Protein AF-D0EZ71-F1 (afdb_monomer)

Solvent-accessible surface area (backbone atoms only — not comparable to full-atom values): 5508 Å² total; per-residue (Å²): 88,94,97,47,97,57,85,81,79,60,69,79,59,44,58,63,50,51,51,50,46,33,54,48,40,14,50,52,31,42,66,48,52,81,44,64,34,44,39,44,50,53,47,39,56,53,36,50,53,51,24,55,53,20,59,76,69,70,35,61,69,58,24,52,53,29,50,52,52,36,52,53,33,52,62,47,30,72,42,14,33,77,82,55,78,54,80,66,58,67,72,47,25,34,49,53,14,40,65,73,53,110

Foldseek 3Di:
DVVDPDDDDCPPVVVVVLVCLLVVLLVVLQVQLPAQLRSLVVLLVLLVVQLVVCVVVVVVVSNVVSVVSNVVSVVLSVQRHPVHPDGCHSVNSSVSSNNSSD

Structure (mmCIF, N/CA/C/O backbone):
data_AF-D0EZ71-F1
#
_entry.id   AF-D0EZ71-F1
#
loop_
_atom_site.group_PDB
_atom_site.id
_atom_site.type_symbol
_atom_site.label_atom_id
_atom_site.label_alt_id
_atom_site.label_comp_id
_atom_site.label_asym_id
_atom_site.label_entity_id
_atom_site.label_seq_id
_atom_site.pdbx_PDB_ins_code
_atom_site.Cartn_x
_atom_site.Cartn_y
_atom_site.Cartn_z
_atom_site.occupancy
_atom_site.B_iso_or_equiv
_atom_site.auth_seq_id
_atom_site.auth_comp_id
_atom_site.auth_asym_id
_atom_site.auth_atom_id
_atom_site.pdbx_PDB_model_num
ATOM 1 N N . VAL A 1 1 ? 20.363 -5.319 -12.674 1.00 53.00 1 VAL A N 1
ATOM 2 C CA . VAL A 1 1 ? 20.644 -5.558 -11.237 1.00 53.00 1 VAL A CA 1
ATOM 3 C C . VAL A 1 1 ? 21.880 -4.738 -10.921 1.00 53.00 1 VAL A C 1
ATOM 5 O O . VAL A 1 1 ? 22.793 -4.805 -11.742 1.00 53.00 1 VAL A O 1
ATOM 8 N N . PRO A 1 2 ? 21.933 -3.918 -9.854 1.00 53.75 2 PRO A N 1
ATOM 9 C CA . PRO A 1 2 ? 23.216 -3.322 -9.485 1.00 53.75 2 PRO A CA 1
ATOM 10 C C . PRO A 1 2 ? 24.194 -4.496 -9.319 1.00 53.75 2 PRO A C 1
ATOM 12 O O . PRO A 1 2 ? 23.763 -5.557 -8.883 1.00 53.75 2 PRO A O 1
ATOM 15 N N . PHE A 1 3 ? 25.440 -4.367 -9.772 1.00 75.56 3 PHE A N 1
ATOM 16 C CA . PHE A 1 3 ? 26.466 -5.434 -9.832 1.00 75.56 3 PHE A CA 1
ATOM 17 C C . PHE A 1 3 ? 26.463 -6.375 -11.057 1.00 75.56 3 PHE A C 1
ATOM 19 O O . PHE A 1 3 ? 27.434 -7.108 -11.221 1.00 75.56 3 PHE A O 1
ATOM 26 N N . LEU A 1 4 ? 25.468 -6.334 -11.952 1.00 78.50 4 LEU A N 1
ATOM 27 C CA . LEU A 1 4 ? 25.514 -7.047 -13.242 1.00 78.50 4 LEU A CA 1
ATOM 28 C C . LEU A 1 4 ? 25.534 -6.045 -14.402 1.00 78.50 4 LEU A C 1
ATOM 30 O O . LEU A 1 4 ? 24.651 -5.192 -14.499 1.00 78.50 4 LEU A O 1
ATOM 34 N N . THR A 1 5 ? 26.537 -6.157 -15.278 1.00 76.31 5 THR A N 1
ATOM 35 C CA . THR A 1 5 ? 26.683 -5.320 -16.486 1.00 76.31 5 THR A CA 1
ATOM 36 C C . THR A 1 5 ? 25.558 -5.575 -17.493 1.00 76.31 5 THR A C 1
ATOM 38 O O . THR A 1 5 ? 25.189 -4.681 -18.251 1.00 76.31 5 THR A O 1
ATOM 41 N N . GLU A 1 6 ? 24.970 -6.774 -17.466 1.00 81.75 6 GLU A N 1
ATOM 42 C CA . GLU A 1 6 ? 23.876 -7.173 -18.349 1.00 81.75 6 GLU A CA 1
ATOM 43 C C . GLU A 1 6 ? 22.503 -7.124 -17.661 1.00 81.75 6 GLU A C 1
ATOM 45 O O . GLU A 1 6 ? 22.362 -7.262 -16.438 1.00 81.75 6 GLU A O 1
ATOM 50 N N . ARG A 1 7 ? 21.454 -6.912 -18.467 1.00 79.38 7 ARG A N 1
ATOM 51 C CA . ARG A 1 7 ? 20.064 -6.956 -18.002 1.00 79.38 7 ARG A CA 1
ATOM 52 C C . ARG A 1 7 ? 19.670 -8.411 -17.755 1.00 79.38 7 ARG A C 1
ATOM 54 O O . ARG A 1 7 ? 19.656 -9.214 -18.675 1.00 79.38 7 ARG A O 1
ATOM 61 N N . LEU A 1 8 ? 19.322 -8.726 -16.509 1.00 84.62 8 LEU A N 1
ATOM 62 C CA . LEU A 1 8 ? 18.755 -10.024 -16.156 1.00 84.62 8 LEU A CA 1
ATOM 63 C C . LEU A 1 8 ? 17.288 -10.068 -16.600 1.00 84.62 8 LEU A C 1
ATOM 65 O O . LEU A 1 8 ? 16.445 -9.400 -16.000 1.00 84.62 8 LEU A O 1
ATOM 69 N N . GLU A 1 9 ? 16.985 -10.853 -17.629 1.00 87.25 9 GLU A N 1
ATOM 70 C CA . GLU A 1 9 ? 15.608 -11.135 -18.032 1.00 87.25 9 GLU A CA 1
ATOM 71 C C . GLU A 1 9 ? 15.111 -12.410 -17.349 1.00 87.25 9 GLU A C 1
ATOM 73 O O . GLU A 1 9 ? 15.642 -13.497 -17.554 1.00 87.25 9 GLU A O 1
ATOM 78 N N . LEU A 1 10 ? 14.082 -12.273 -16.511 1.00 88.88 10 LEU A N 1
ATOM 79 C CA . LEU A 1 10 ? 13.535 -13.387 -15.727 1.00 88.88 10 LEU A CA 1
ATOM 80 C C . LEU A 1 10 ? 12.659 -14.340 -16.560 1.00 88.88 10 LEU A C 1
ATOM 82 O O . LEU A 1 10 ? 12.374 -15.454 -16.119 1.00 88.88 10 LEU A O 1
ATOM 86 N N . GLY A 1 11 ? 12.214 -13.917 -17.749 1.00 92.75 11 GLY A N 1
ATOM 87 C CA . GLY A 1 11 ? 11.353 -14.709 -18.626 1.00 92.75 11 GLY A CA 1
ATOM 88 C C . GLY A 1 11 ? 10.147 -15.295 -17.885 1.00 92.75 11 GLY A C 1
ATOM 89 O O . GLY A 1 11 ? 9.446 -14.601 -17.152 1.00 92.75 11 GLY A O 1
ATOM 90 N N . TRP A 1 12 ? 9.935 -16.603 -18.028 1.00 94.44 12 TRP A N 1
ATOM 91 C CA . TRP A 1 12 ? 8.804 -17.317 -17.425 1.00 94.44 12 TRP A CA 1
ATOM 92 C C . TRP A 1 12 ? 8.836 -17.362 -15.891 1.00 94.44 12 TRP A C 1
ATOM 94 O O . TRP A 1 12 ? 7.789 -17.518 -15.269 1.00 94.44 12 TRP A O 1
ATOM 104 N N . VAL A 1 13 ? 10.005 -17.185 -15.266 1.00 95.81 13 VAL A N 1
ATOM 105 C CA . VAL A 1 13 ? 10.152 -17.160 -13.799 1.00 95.81 13 VAL A CA 1
ATOM 106 C C . VAL A 1 13 ? 9.561 -15.879 -13.199 1.00 95.81 13 VAL A C 1
ATOM 108 O O . VAL A 1 13 ? 9.200 -15.862 -12.023 1.00 95.81 13 VAL A O 1
ATOM 111 N N . ALA A 1 14 ? 9.386 -14.821 -13.999 1.00 94.88 14 ALA A N 1
ATOM 112 C CA . ALA A 1 14 ? 8.769 -13.580 -13.543 1.00 94.88 14 ALA A CA 1
ATOM 113 C C . ALA A 1 14 ? 7.339 -13.801 -13.022 1.00 94.88 14 ALA A C 1
ATOM 115 O O . ALA A 1 14 ? 6.990 -13.266 -11.977 1.00 94.88 14 ALA A O 1
ATOM 116 N N . TYR A 1 15 ? 6.535 -14.635 -13.691 1.00 95.44 15 TYR A N 1
ATOM 117 C CA . TYR A 1 15 ? 5.136 -14.872 -13.314 1.00 95.44 15 TYR A CA 1
ATOM 118 C C . TYR A 1 15 ? 4.961 -15.466 -11.905 1.00 95.44 15 TYR A C 1
ATOM 120 O O . TYR A 1 15 ? 4.278 -14.841 -11.090 1.00 95.44 15 TYR A O 1
ATOM 128 N N . PRO A 1 16 ? 5.561 -16.626 -11.557 1.00 96.75 16 PRO A N 1
ATOM 129 C CA . PRO A 1 16 ? 5.433 -17.175 -10.210 1.00 96.75 16 PRO A CA 1
ATOM 130 C C . PRO A 1 16 ? 6.079 -16.270 -9.157 1.00 96.75 16 PRO A C 1
ATOM 132 O O . PRO A 1 16 ? 5.581 -16.203 -8.036 1.00 96.75 16 PRO A O 1
ATOM 135 N N . LEU A 1 17 ? 7.139 -15.534 -9.510 1.00 96.88 17 LEU A N 1
ATOM 136 C CA . LEU A 1 17 ? 7.760 -14.575 -8.601 1.00 96.88 17 LEU A CA 1
ATOM 137 C C . LEU A 1 17 ? 6.820 -13.403 -8.284 1.00 96.88 17 LEU A C 1
ATOM 139 O O . LEU A 1 17 ? 6.694 -13.030 -7.122 1.00 96.88 17 LEU A O 1
ATOM 143 N N . THR A 1 18 ? 6.116 -12.862 -9.283 1.00 96.31 18 THR A N 1
ATOM 144 C CA . THR A 1 18 ? 5.095 -11.825 -9.082 1.00 96.31 18 THR A CA 1
ATOM 145 C C . THR A 1 18 ? 3.939 -12.340 -8.228 1.00 96.31 18 THR A C 1
ATOM 147 O O . THR A 1 18 ? 3.500 -11.638 -7.322 1.00 96.31 18 THR A O 1
ATOM 150 N N . VAL A 1 19 ? 3.476 -13.575 -8.451 1.00 97.69 19 VAL A N 1
ATOM 151 C CA . VAL A 1 19 ? 2.436 -14.182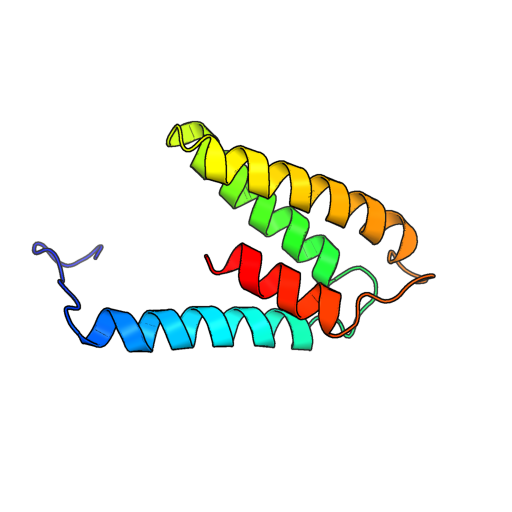 -7.601 1.00 97.69 19 VAL A CA 1
ATOM 152 C C . VAL A 1 19 ? 2.919 -14.301 -6.157 1.00 97.69 19 VAL A C 1
ATOM 154 O O . VAL A 1 19 ? 2.209 -13.889 -5.243 1.00 97.69 19 VAL A O 1
ATOM 157 N N . LEU A 1 20 ? 4.134 -14.811 -5.941 1.00 98.19 20 LEU A N 1
ATOM 158 C CA . LEU A 1 20 ? 4.713 -14.943 -4.605 1.00 98.19 20 LEU A CA 1
ATOM 159 C C . LEU A 1 20 ? 4.886 -13.582 -3.925 1.00 98.19 20 LEU A C 1
ATOM 161 O O . LEU A 1 20 ? 4.629 -13.471 -2.731 1.00 98.19 20 LEU A O 1
ATOM 165 N N . TRP A 1 21 ? 5.271 -12.549 -4.676 1.00 98.00 21 TRP A N 1
ATOM 166 C CA . TRP A 1 21 ? 5.371 -11.180 -4.176 1.00 98.00 21 TRP A CA 1
ATOM 167 C C . TRP A 1 21 ? 4.018 -10.649 -3.697 1.00 98.00 21 TRP A C 1
ATOM 169 O O . TRP A 1 21 ? 3.895 -10.233 -2.546 1.00 98.00 21 TRP A O 1
ATOM 179 N N . ILE A 1 22 ? 2.990 -10.726 -4.545 1.00 98.06 22 ILE A N 1
ATOM 180 C CA . ILE A 1 22 ? 1.645 -10.237 -4.220 1.00 98.06 22 ILE A CA 1
ATOM 181 C C . ILE A 1 22 ? 1.087 -10.993 -3.016 1.00 98.06 22 ILE A C 1
ATOM 183 O O . ILE A 1 22 ? 0.678 -10.378 -2.031 1.00 98.06 22 ILE A O 1
ATOM 187 N N . VAL A 1 23 ? 1.122 -12.327 -3.048 1.00 98.06 23 VAL A N 1
ATOM 188 C CA . VAL A 1 23 ? 0.631 -13.170 -1.949 1.00 98.06 23 VAL A CA 1
ATOM 189 C C . VAL A 1 23 ? 1.429 -12.907 -0.672 1.00 98.06 23 VAL A C 1
ATOM 191 O O . VAL A 1 23 ? 0.838 -12.780 0.399 1.00 98.06 23 VAL A O 1
ATOM 194 N N . GLY A 1 24 ? 2.751 -12.779 -0.776 1.00 98.12 24 GLY A N 1
ATOM 195 C CA . GLY A 1 24 ? 3.644 -12.532 0.351 1.00 98.12 24 GLY A CA 1
ATOM 196 C C . GLY A 1 24 ? 3.345 -11.213 1.057 1.00 98.12 24 GLY A C 1
ATOM 197 O O . GLY A 1 24 ? 3.122 -11.214 2.265 1.00 98.12 24 GLY A O 1
ATOM 198 N N . ILE A 1 25 ? 3.273 -10.102 0.317 1.00 98.00 25 ILE A N 1
ATOM 199 C CA . ILE A 1 25 ? 2.967 -8.7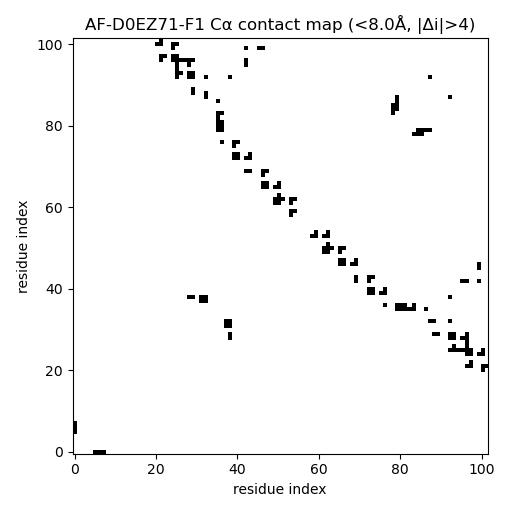82 0.889 1.00 98.00 25 ILE A CA 1
ATOM 200 C C . ILE A 1 25 ? 1.541 -8.738 1.445 1.00 98.00 25 ILE A C 1
ATOM 202 O O . ILE A 1 25 ? 1.330 -8.239 2.548 1.00 98.00 25 ILE A O 1
ATOM 206 N N . THR A 1 26 ? 0.574 -9.319 0.733 1.00 97.75 26 THR A N 1
ATOM 207 C CA . THR A 1 26 ? -0.829 -9.371 1.174 1.00 97.75 26 THR A CA 1
ATOM 208 C C . THR A 1 26 ? -0.966 -10.087 2.522 1.00 97.75 26 THR A C 1
ATOM 210 O O . THR A 1 26 ? -1.576 -9.556 3.449 1.00 97.75 26 THR A O 1
ATOM 213 N N . ASN A 1 27 ? -0.335 -11.254 2.678 1.00 97.06 27 ASN A N 1
ATOM 214 C CA . ASN A 1 27 ? -0.374 -11.997 3.940 1.00 97.06 27 ASN A CA 1
ATOM 215 C C . ASN A 1 27 ? 0.473 -11.336 5.034 1.00 97.06 27 ASN A C 1
ATOM 217 O O . ASN A 1 27 ? 0.074 -11.343 6.194 1.00 97.06 27 ASN A O 1
ATOM 221 N N . ALA A 1 28 ? 1.612 -10.729 4.691 1.00 96.88 28 ALA A N 1
ATOM 222 C CA . ALA A 1 28 ? 2.418 -9.988 5.657 1.00 96.88 28 ALA A CA 1
ATOM 223 C C . ALA A 1 28 ? 1.628 -8.823 6.272 1.00 96.88 28 ALA A C 1
ATOM 225 O O . ALA A 1 28 ? 1.678 -8.630 7.484 1.00 96.88 28 ALA A O 1
ATOM 226 N N . MET A 1 29 ? 0.852 -8.095 5.463 1.00 97.19 29 MET A N 1
ATOM 227 C CA . MET A 1 29 ? -0.022 -7.022 5.947 1.00 97.19 29 MET A CA 1
ATOM 228 C C . MET A 1 29 ? -1.148 -7.540 6.848 1.00 97.19 29 MET A C 1
ATOM 230 O O . MET A 1 29 ? -1.449 -6.915 7.860 1.00 97.19 29 MET A O 1
ATOM 234 N N . ASN A 1 30 ? -1.733 -8.694 6.524 1.00 96.25 30 ASN A N 1
ATOM 235 C CA . ASN A 1 30 ? -2.731 -9.341 7.379 1.00 96.25 30 ASN A CA 1
ATOM 236 C C . ASN A 1 30 ? -2.149 -9.786 8.731 1.00 96.25 30 ASN A C 1
ATOM 238 O O . ASN A 1 30 ? -2.772 -9.573 9.766 1.00 96.25 30 ASN A O 1
ATOM 242 N N . LEU A 1 31 ? -0.919 -10.307 8.754 1.00 95.25 31 LEU A N 1
ATOM 243 C CA . LEU A 1 31 ? -0.257 -10.736 9.991 1.00 95.25 31 LEU A CA 1
ATOM 244 C C . LEU A 1 31 ? 0.062 -9.578 10.949 1.00 95.25 31 LE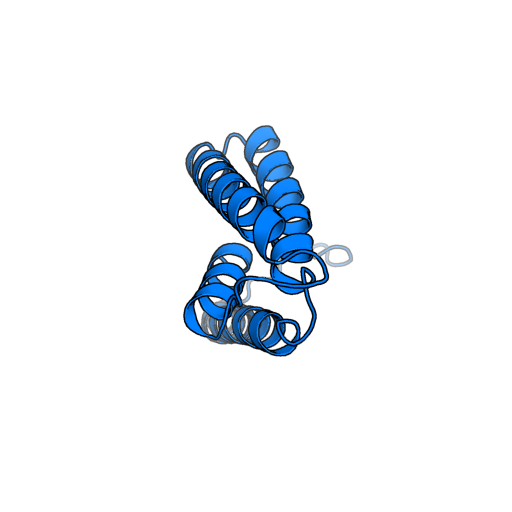U A C 1
ATOM 246 O O . LEU A 1 31 ? 0.036 -9.768 12.164 1.00 95.25 31 LEU A O 1
ATOM 250 N N . ILE A 1 32 ? 0.377 -8.390 10.428 1.00 94.25 32 ILE A N 1
ATOM 251 C CA . ILE A 1 32 ? 0.716 -7.219 11.256 1.00 94.25 32 ILE A CA 1
ATOM 252 C C . ILE A 1 32 ? -0.509 -6.397 11.688 1.00 94.25 32 ILE A C 1
ATOM 254 O O . ILE A 1 32 ? -0.361 -5.479 12.491 1.00 94.25 32 ILE A O 1
ATOM 258 N N . ASP A 1 33 ? -1.715 -6.731 11.216 1.00 92.75 33 ASP A N 1
ATOM 259 C CA . ASP A 1 33 ? -2.980 -6.091 11.622 1.00 92.75 33 ASP A CA 1
ATOM 260 C C . ASP A 1 33 ? -3.461 -6.510 13.032 1.00 92.75 33 ASP A C 1
ATOM 262 O O . ASP A 1 33 ? -4.575 -6.214 13.452 1.00 92.75 33 ASP A O 1
ATOM 266 N N . GLY A 1 34 ? -2.613 -7.190 13.809 1.00 88.38 34 GLY A N 1
ATOM 267 C CA . GLY A 1 34 ? -2.903 -7.576 15.195 1.00 88.38 34 GLY A CA 1
ATOM 268 C C . GLY A 1 34 ? -2.719 -6.461 16.235 1.00 88.38 34 GLY A C 1
ATOM 269 O O . GLY A 1 34 ? -2.967 -6.699 17.416 1.00 88.38 34 GLY A O 1
ATOM 270 N N . LEU A 1 35 ? -2.251 -5.272 15.833 1.00 90.56 35 LEU A N 1
ATOM 271 C CA . LEU A 1 35 ? -1.968 -4.138 16.721 1.00 90.56 35 LEU A CA 1
ATOM 272 C C . LEU A 1 35 ? -2.667 -2.857 16.244 1.00 90.56 35 LEU A C 1
ATOM 274 O O . LEU A 1 35 ? -2.641 -2.532 15.056 1.00 90.56 35 LEU A O 1
ATOM 278 N N . ASP A 1 36 ? -3.218 -2.096 17.195 1.00 93.38 36 ASP A N 1
ATOM 279 C CA . ASP A 1 36 ? -3.913 -0.827 16.951 1.00 93.38 36 ASP A CA 1
ATOM 280 C C . ASP A 1 36 ? -3.058 0.148 16.125 1.00 93.38 36 ASP A C 1
ATOM 282 O O . ASP A 1 36 ? -1.958 0.544 16.522 1.00 93.38 36 ASP A O 1
ATOM 286 N 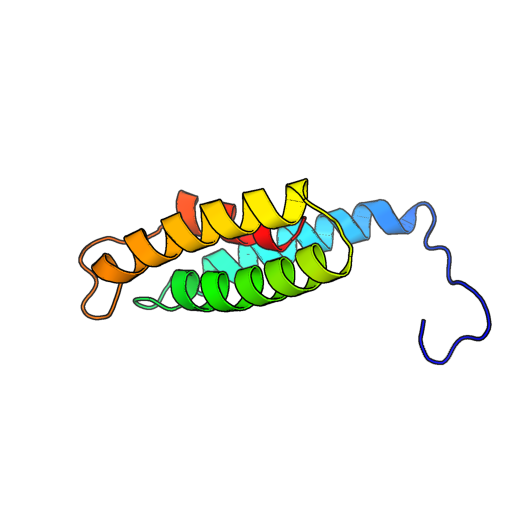N . GLY A 1 37 ? -3.573 0.564 14.970 1.00 92.19 37 GLY A N 1
ATOM 287 C CA . GLY A 1 37 ? -2.962 1.565 14.100 1.00 92.19 37 GLY A CA 1
ATOM 288 C C . GLY A 1 37 ? -1.742 1.099 13.302 1.00 92.19 37 GLY A C 1
ATOM 289 O O . GLY A 1 37 ? -1.266 1.862 12.459 1.00 92.19 37 GLY A O 1
ATOM 290 N N . LEU A 1 38 ? -1.237 -0.125 13.505 1.00 94.81 38 LEU A N 1
ATOM 291 C CA . LEU A 1 38 ? 0.014 -0.571 12.883 1.00 94.81 38 LEU A CA 1
ATOM 292 C C . LEU A 1 38 ? -0.129 -0.779 11.370 1.00 94.81 38 LEU A C 1
ATOM 294 O O . LEU A 1 38 ? 0.603 -0.160 10.595 1.00 94.81 38 LEU A O 1
ATOM 298 N N . ALA A 1 39 ? -1.082 -1.608 10.935 1.00 95.81 39 ALA A N 1
ATOM 299 C CA . ALA A 1 39 ? -1.266 -1.924 9.517 1.00 95.81 39 ALA A CA 1
ATOM 300 C C . ALA A 1 39 ? -1.649 -0.682 8.693 1.00 95.81 39 ALA A C 1
ATOM 302 O O . ALA A 1 39 ? -1.058 -0.414 7.643 1.00 95.81 39 ALA A O 1
ATOM 303 N N . ALA A 1 40 ? -2.587 0.130 9.195 1.00 96.56 40 ALA A N 1
ATOM 304 C CA . ALA A 1 40 ? -2.986 1.378 8.547 1.00 96.56 40 ALA A CA 1
ATOM 305 C C . ALA A 1 40 ? -1.846 2.413 8.519 1.00 96.56 40 ALA A C 1
ATOM 307 O O . ALA A 1 40 ? -1.614 3.038 7.484 1.00 96.56 40 ALA A O 1
ATOM 308 N N . GLY A 1 41 ? -1.094 2.563 9.614 1.00 96.88 41 GLY A N 1
ATOM 309 C CA . GLY A 1 41 ? 0.043 3.481 9.691 1.00 96.88 41 GLY A CA 1
ATOM 310 C C . GLY A 1 41 ? 1.160 3.122 8.710 1.00 96.88 41 GLY A C 1
ATOM 311 O O . GLY A 1 41 ? 1.620 3.979 7.953 1.00 96.88 41 GLY A O 1
ATOM 312 N N . LEU A 1 42 ? 1.552 1.846 8.652 1.00 97.19 42 LEU A N 1
ATOM 313 C CA . LEU A 1 42 ? 2.558 1.369 7.697 1.00 97.19 42 LEU A CA 1
ATOM 314 C C . LEU A 1 42 ? 2.090 1.516 6.248 1.00 97.19 42 LEU A C 1
ATOM 316 O O . LEU A 1 42 ? 2.879 1.918 5.392 1.00 97.19 42 LEU A O 1
ATOM 320 N N . SER A 1 43 ? 0.805 1.277 5.984 1.00 97.75 43 SER A N 1
ATOM 321 C CA . SER A 1 43 ? 0.225 1.476 4.653 1.00 97.75 43 SER A CA 1
ATOM 322 C C . SER A 1 43 ? 0.316 2.930 4.204 1.00 97.75 43 SER A C 1
ATOM 324 O O . SER A 1 43 ? 0.721 3.197 3.075 1.00 97.75 43 SER A O 1
ATOM 326 N N . VAL A 1 44 ? 0.014 3.887 5.088 1.00 98.44 44 VAL A N 1
ATOM 327 C CA . VAL A 1 44 ? 0.144 5.321 4.789 1.00 98.44 44 VAL A CA 1
ATOM 328 C C . VAL A 1 44 ? 1.592 5.685 4.454 1.00 98.44 44 VAL A C 1
ATOM 330 O O . VAL A 1 44 ? 1.828 6.388 3.471 1.00 98.44 44 VAL A O 1
ATOM 333 N N . ILE A 1 45 ? 2.569 5.186 5.215 1.00 98.19 45 ILE A N 1
ATOM 334 C CA . ILE A 1 45 ? 3.996 5.454 4.971 1.00 98.19 45 ILE A CA 1
ATOM 335 C C . ILE A 1 45 ? 4.450 4.855 3.627 1.00 98.19 45 ILE A C 1
ATOM 337 O O . ILE A 1 45 ? 5.066 5.546 2.808 1.00 98.19 45 ILE A O 1
ATOM 341 N N . GLY A 1 46 ? 4.114 3.588 3.368 1.00 97.81 46 GLY A N 1
ATOM 342 C CA . GLY A 1 46 ? 4.474 2.890 2.132 1.00 97.81 46 GLY A CA 1
ATOM 343 C C . GLY A 1 46 ? 3.849 3.538 0.897 1.00 97.81 46 GLY A C 1
ATOM 344 O O . GLY A 1 46 ? 4.552 3.883 -0.055 1.00 97.81 46 GLY A O 1
ATOM 345 N N . LEU A 1 47 ? 2.542 3.802 0.940 1.00 98.38 47 LEU A N 1
ATOM 346 C CA . LEU A 1 47 ? 1.822 4.434 -0.164 1.00 98.38 47 LEU A CA 1
ATOM 347 C C . LEU A 1 47 ? 2.265 5.876 -0.399 1.00 98.38 47 LEU A C 1
ATOM 349 O O . LEU A 1 47 ? 2.293 6.307 -1.549 1.00 98.38 47 LEU A O 1
ATOM 353 N N . SER A 1 48 ? 2.663 6.612 0.643 1.00 98.50 48 SER A N 1
ATOM 354 C CA . SER A 1 48 ? 3.240 7.954 0.478 1.00 98.50 48 SER A CA 1
ATOM 355 C C . SER A 1 48 ? 4.553 7.901 -0.303 1.00 98.50 48 SER A C 1
ATOM 357 O O . SER A 1 48 ? 4.776 8.714 -1.198 1.00 98.50 48 SER A O 1
ATOM 359 N N . THR A 1 4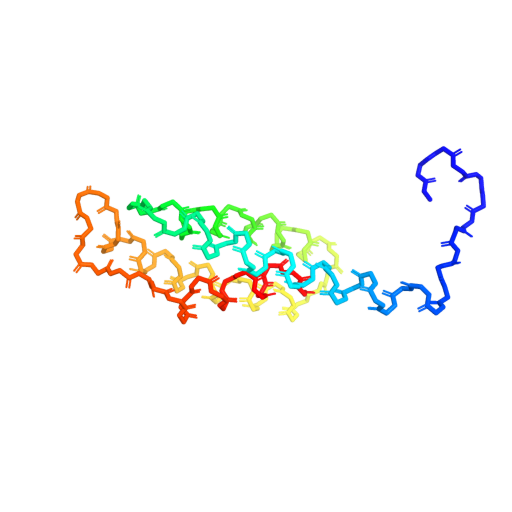9 ? 5.394 6.902 -0.031 1.00 98.06 49 THR A N 1
ATOM 360 C CA . THR A 1 49 ? 6.628 6.673 -0.797 1.00 98.06 49 THR A CA 1
ATOM 361 C C . THR A 1 49 ? 6.314 6.357 -2.260 1.00 98.06 49 THR A C 1
ATOM 363 O O . THR A 1 49 ? 6.880 6.977 -3.163 1.00 98.06 49 THR A O 1
ATOM 366 N N . ILE A 1 50 ? 5.353 5.459 -2.505 1.00 97.94 50 ILE A N 1
ATOM 367 C CA . ILE A 1 50 ? 4.890 5.113 -3.858 1.00 97.94 50 ILE A CA 1
ATOM 368 C C . ILE A 1 50 ? 4.324 6.348 -4.570 1.00 97.94 50 ILE A C 1
ATOM 370 O O . ILE A 1 50 ? 4.642 6.575 -5.734 1.00 97.94 50 ILE A O 1
ATOM 374 N N . ALA A 1 51 ? 3.538 7.181 -3.887 1.00 98.38 51 ALA A N 1
ATOM 375 C CA . ALA A 1 51 ? 2.977 8.409 -4.443 1.00 98.38 51 ALA A CA 1
ATOM 376 C C . ALA A 1 51 ? 4.076 9.398 -4.865 1.00 98.38 51 ALA A C 1
ATOM 378 O O . ALA A 1 51 ? 4.021 9.939 -5.968 1.00 98.38 51 ALA A O 1
ATOM 379 N N . VAL A 1 52 ? 5.113 9.591 -4.042 1.00 98.38 52 VAL A N 1
ATOM 380 C CA . VAL A 1 52 ? 6.259 10.453 -4.386 1.00 98.38 52 VAL A CA 1
ATOM 381 C C . VAL A 1 52 ? 7.012 9.915 -5.608 1.00 98.38 52 VAL A C 1
ATOM 383 O O . VAL A 1 52 ? 7.341 10.685 -6.514 1.00 98.38 52 VAL A O 1
ATOM 386 N N . MET A 1 53 ? 7.240 8.600 -5.686 1.00 97.88 53 MET A N 1
ATOM 387 C CA . MET A 1 53 ? 7.863 7.965 -6.857 1.00 97.88 53 MET A CA 1
ATOM 388 C C . MET A 1 53 ? 6.982 8.055 -8.111 1.00 97.88 53 MET A C 1
ATOM 390 O O . MET A 1 53 ? 7.477 8.277 -9.215 1.00 97.88 53 MET A O 1
ATOM 394 N N . ALA A 1 54 ? 5.666 7.910 -7.959 1.00 97.75 54 ALA A N 1
ATOM 395 C CA . ALA A 1 54 ? 4.713 8.035 -9.052 1.00 97.75 54 ALA A CA 1
ATOM 396 C C . ALA A 1 54 ? 4.663 9.470 -9.590 1.00 97.75 54 ALA A C 1
ATOM 398 O O . ALA A 1 54 ? 4.611 9.664 -10.806 1.00 97.75 54 ALA A O 1
ATOM 399 N N . LEU A 1 55 ? 4.733 10.467 -8.703 1.00 97.75 55 LEU A N 1
ATOM 400 C CA . LEU A 1 55 ? 4.794 11.877 -9.070 1.00 97.75 55 LEU A CA 1
ATOM 401 C C . LEU A 1 55 ? 6.064 12.189 -9.873 1.00 97.75 55 LEU A C 1
ATOM 403 O O . LEU A 1 55 ? 5.969 12.795 -10.938 1.00 97.75 55 LEU A O 1
ATOM 407 N N . SER A 1 56 ? 7.235 11.731 -9.416 1.00 96.81 56 SER A N 1
ATOM 408 C CA . SER A 1 56 ? 8.499 11.957 -10.134 1.00 96.81 56 SER A CA 1
ATOM 409 C C . SER A 1 56 ? 8.578 11.196 -11.463 1.00 96.81 56 SER A C 1
ATOM 411 O O . SER A 1 56 ? 9.181 11.683 -12.417 1.00 96.81 56 SER A O 1
ATOM 413 N N . GLY A 1 57 ? 7.926 10.034 -11.560 1.00 95.75 57 GLY A N 1
ATOM 414 C CA . GLY A 1 57 ? 7.831 9.229 -12.780 1.00 95.75 57 GLY A CA 1
ATOM 415 C C . GLY A 1 57 ? 6.683 9.600 -13.730 1.00 95.75 57 GLY A C 1
ATOM 416 O O . GLY A 1 57 ? 6.477 8.892 -14.719 1.00 95.75 57 GLY A O 1
ATOM 417 N N . GLY A 1 58 ? 5.894 10.642 -13.430 1.00 96.56 58 GLY A N 1
ATOM 418 C CA . GLY A 1 58 ? 4.740 11.061 -14.240 1.00 96.56 58 GLY A CA 1
ATOM 419 C C . GLY A 1 58 ? 3.601 10.031 -14.313 1.00 96.56 58 GLY A C 1
ATOM 420 O O . GLY A 1 58 ? 2.798 10.043 -15.247 1.00 96.56 58 GLY A O 1
ATOM 421 N N . LYS A 1 59 ? 3.519 9.100 -13.355 1.00 97.44 59 LYS A N 1
ATOM 422 C CA . LYS A 1 59 ? 2.527 8.015 -13.314 1.00 97.44 59 LYS A CA 1
ATOM 423 C C . LYS A 1 59 ? 1.247 8.470 -12.615 1.00 97.44 59 LYS A C 1
ATOM 425 O O . LYS A 1 59 ? 0.969 8.078 -11.485 1.00 97.44 59 LYS A O 1
ATOM 430 N N . ILE A 1 60 ? 0.443 9.276 -13.311 1.00 97.19 60 ILE A N 1
ATOM 431 C CA . ILE A 1 60 ? -0.760 9.904 -12.736 1.00 97.19 60 ILE A CA 1
ATOM 432 C C . ILE A 1 60 ? -1.782 8.899 -12.179 1.00 97.19 60 ILE A C 1
ATOM 434 O O . ILE A 1 60 ? -2.383 9.148 -11.135 1.00 97.19 60 ILE A O 1
ATOM 438 N N . LEU A 1 61 ? -1.943 7.737 -12.825 1.00 97.19 61 LEU A N 1
ATOM 439 C CA . LEU A 1 61 ? -2.853 6.689 -12.355 1.00 97.19 61 LEU A CA 1
ATOM 440 C C . LEU A 1 61 ? -2.411 6.138 -10.992 1.00 97.19 61 LEU A C 1
ATOM 442 O O . LEU A 1 61 ? -3.208 6.096 -10.065 1.00 97.19 61 LEU A O 1
ATOM 446 N N . ILE A 1 62 ? -1.131 5.786 -10.856 1.00 97.56 62 ILE A N 1
ATOM 447 C CA . ILE A 1 62 ? -0.575 5.258 -9.602 1.00 97.56 62 ILE A CA 1
ATOM 448 C C . ILE A 1 62 ? -0.648 6.330 -8.514 1.00 97.56 62 ILE A C 1
ATOM 450 O O . ILE A 1 62 ? -1.114 6.059 -7.415 1.00 97.56 62 ILE A O 1
ATOM 454 N N . LEU A 1 63 ? -0.272 7.572 -8.839 1.00 98.44 63 LEU A N 1
ATOM 455 C CA . LEU A 1 63 ? -0.354 8.693 -7.905 1.00 98.44 63 LEU A CA 1
ATOM 456 C C . LEU A 1 63 ? -1.781 8.884 -7.369 1.00 98.44 63 LEU A C 1
ATOM 458 O O . LEU A 1 63 ? -1.974 8.969 -6.160 1.00 98.44 63 LEU A O 1
ATOM 462 N N . SER A 1 64 ? -2.775 8.944 -8.257 1.00 98.12 64 SER A N 1
ATOM 463 C CA . SER A 1 64 ? -4.172 9.160 -7.860 1.00 98.12 64 SER A CA 1
ATOM 464 C C . SER A 1 64 ? -4.724 8.015 -7.009 1.00 98.12 64 SER A C 1
ATOM 466 O O . SER A 1 64 ? -5.332 8.284 -5.974 1.00 98.12 64 SER A O 1
ATOM 468 N N . LEU A 1 65 ? -4.455 6.757 -7.374 1.00 97.88 65 LEU A N 1
ATOM 469 C CA . LEU A 1 65 ? -4.855 5.593 -6.579 1.00 97.88 65 LEU A CA 1
ATOM 470 C C . LEU A 1 65 ? -4.198 5.600 -5.195 1.00 97.88 65 LEU A C 1
ATOM 472 O O . LEU A 1 65 ? -4.899 5.457 -4.193 1.00 97.88 65 LEU A O 1
ATOM 476 N N . SER A 1 66 ? -2.888 5.853 -5.119 1.00 98.25 66 SER A N 1
ATOM 477 C CA . SER A 1 66 ? -2.180 5.944 -3.840 1.00 98.25 66 SER A CA 1
ATOM 478 C C . SER A 1 66 ? -2.758 7.042 -2.952 1.00 98.25 66 SER A C 1
ATOM 480 O O . SER A 1 66 ? -2.999 6.797 -1.776 1.00 98.25 66 SER A O 1
ATOM 482 N N . LEU A 1 67 ? -3.043 8.234 -3.490 1.00 98.56 67 LEU A N 1
ATOM 483 C CA . LEU A 1 67 ? -3.615 9.338 -2.709 1.00 98.56 67 LEU A CA 1
ATOM 484 C C . LEU A 1 67 ? -5.016 9.023 -2.169 1.00 98.56 67 LEU A C 1
ATOM 486 O O . LEU A 1 67 ? -5.309 9.361 -1.022 1.00 98.56 67 LEU A O 1
ATOM 490 N N . VAL A 1 68 ? -5.866 8.354 -2.957 1.00 98.50 68 VAL A N 1
ATOM 491 C CA . VAL A 1 68 ? -7.194 7.915 -2.499 1.00 98.50 68 VAL A CA 1
ATOM 492 C C . VAL A 1 68 ? -7.057 6.936 -1.336 1.00 98.50 68 VAL A C 1
ATOM 494 O O . VAL A 1 68 ? -7.683 7.133 -0.296 1.00 98.50 68 VAL A O 1
ATOM 497 N N . VAL A 1 69 ? -6.194 5.925 -1.471 1.00 98.31 69 VAL A N 1
ATOM 498 C CA . VAL A 1 69 ? -6.009 4.909 -0.426 1.00 98.31 69 VAL A CA 1
ATOM 499 C C . VAL A 1 69 ? -5.342 5.500 0.817 1.00 98.31 69 VAL A C 1
ATOM 501 O O . VAL A 1 69 ? -5.757 5.171 1.924 1.00 98.31 69 VAL A O 1
ATOM 504 N N . ILE A 1 70 ? -4.390 6.428 0.673 1.0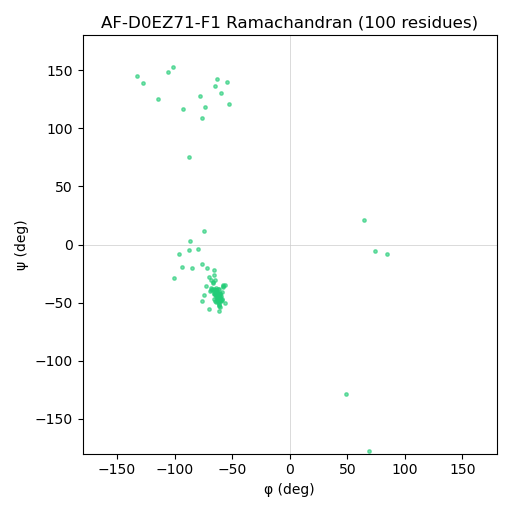0 98.69 70 ILE A N 1
ATOM 505 C CA . ILE A 1 70 ? -3.814 7.183 1.799 1.00 98.69 70 ILE A CA 1
ATOM 506 C C . ILE A 1 70 ? -4.908 7.958 2.538 1.00 98.69 70 ILE A C 1
ATOM 508 O O . ILE A 1 70 ? -4.978 7.885 3.762 1.00 98.69 70 ILE A O 1
ATOM 512 N N . GLY A 1 71 ? -5.782 8.668 1.819 1.00 98.50 71 GLY A N 1
ATOM 513 C CA . GLY A 1 71 ? -6.892 9.408 2.422 1.00 98.50 71 GLY A CA 1
ATOM 514 C C . GLY A 1 71 ? -7.853 8.498 3.191 1.00 98.50 71 GLY A C 1
ATOM 515 O O . GLY A 1 71 ? -8.190 8.782 4.341 1.00 98.50 71 GLY A O 1
ATOM 516 N N . SER A 1 72 ? -8.240 7.367 2.596 1.00 98.00 72 SER A N 1
ATOM 517 C CA . SER A 1 72 ? -9.074 6.356 3.254 1.00 98.00 72 SER A CA 1
ATOM 518 C C . SER A 1 72 ? -8.388 5.744 4.479 1.00 98.00 72 SER A C 1
ATOM 520 O O . SER A 1 72 ? -9.016 5.624 5.530 1.00 98.00 72 SER A O 1
ATOM 522 N N . ALA A 1 73 ? -7.101 5.405 4.376 1.00 97.88 73 ALA A N 1
ATOM 523 C CA . ALA A 1 73 ? -6.324 4.818 5.462 1.00 97.88 73 ALA A CA 1
ATOM 524 C C . ALA A 1 73 ? -6.105 5.806 6.613 1.00 97.88 73 ALA A C 1
ATOM 526 O O . ALA A 1 73 ? -6.215 5.401 7.762 1.00 97.88 73 ALA A O 1
ATOM 527 N N . LEU A 1 74 ? -5.874 7.095 6.339 1.00 98.31 74 LEU A N 1
ATOM 528 C CA . LEU A 1 74 ? -5.802 8.144 7.363 1.00 98.31 74 LEU A CA 1
ATOM 529 C C . LEU A 1 74 ? -7.147 8.338 8.075 1.00 98.31 74 LEU A C 1
ATOM 531 O O . LEU A 1 74 ? -7.184 8.443 9.302 1.00 98.31 74 LEU A O 1
ATOM 535 N N . GLY A 1 75 ? -8.251 8.338 7.321 1.00 97.56 75 GLY A N 1
ATOM 536 C CA . GLY A 1 75 ? -9.601 8.403 7.884 1.00 97.56 75 GLY A CA 1
ATOM 537 C C . GLY A 1 75 ? -9.910 7.212 8.793 1.00 97.56 75 GLY A C 1
ATOM 538 O O . GLY A 1 75 ? -10.437 7.394 9.887 1.00 97.56 75 GLY A O 1
ATOM 539 N N . PHE A 1 76 ? -9.525 6.004 8.379 1.00 97.25 76 PHE A N 1
ATOM 540 C CA . PHE A 1 76 ? -9.627 4.797 9.199 1.00 97.25 76 PHE A CA 1
ATOM 541 C C . PHE A 1 76 ? -8.701 4.851 10.426 1.00 97.25 76 PHE A C 1
ATOM 543 O O . PHE A 1 76 ? -9.141 4.585 11.545 1.00 97.25 76 PHE A O 1
ATOM 550 N N . LEU A 1 77 ? -7.438 5.242 10.234 1.00 96.56 77 LEU A N 1
ATOM 551 C CA . LEU A 1 77 ? -6.409 5.297 11.271 1.00 96.56 77 LEU A CA 1
ATOM 552 C C . LEU A 1 77 ? -6.828 6.200 12.432 1.00 96.56 77 LEU A C 1
ATOM 554 O O . LEU A 1 77 ? -6.557 5.858 13.574 1.00 96.56 77 LEU A O 1
ATOM 558 N N . PHE A 1 78 ? -7.554 7.291 12.175 1.00 96.94 78 PHE A N 1
ATOM 559 C CA . PHE A 1 78 ? -8.103 8.144 13.235 1.00 96.94 78 PHE A CA 1
ATOM 560 C C . PHE A 1 78 ? -8.986 7.377 14.239 1.00 96.94 78 PHE A C 1
ATOM 562 O O . PHE A 1 78 ? -8.976 7.680 15.431 1.00 96.94 78 PHE A O 1
ATOM 569 N N . TYR A 1 79 ? -9.734 6.370 13.781 1.00 96.69 79 TYR A N 1
ATOM 570 C CA . TYR A 1 79 ? -10.582 5.528 14.634 1.00 96.69 79 TYR A CA 1
ATOM 571 C C . TYR A 1 79 ? -9.891 4.244 15.105 1.00 96.69 79 TYR A C 1
ATOM 573 O O . TYR A 1 79 ? -10.349 3.625 16.066 1.00 96.69 79 TYR A O 1
ATOM 581 N N . ASN A 1 80 ? -8.821 3.831 14.430 1.00 96.81 80 ASN A N 1
ATOM 582 C CA . ASN A 1 80 ? -8.047 2.637 14.756 1.00 96.81 80 ASN A CA 1
ATOM 583 C C . ASN A 1 80 ? -6.808 2.935 15.623 1.00 96.81 80 ASN A C 1
ATOM 585 O O . ASN A 1 80 ? -6.177 2.009 16.121 1.00 96.81 80 ASN A O 1
ATOM 589 N N . PHE A 1 81 ? -6.467 4.209 15.842 1.00 93.94 81 PHE A N 1
ATOM 590 C CA . PHE A 1 81 ? -5.386 4.603 16.744 1.00 93.94 81 PHE A CA 1
ATOM 591 C C . PHE A 1 81 ? -5.692 4.187 18.186 1.00 93.94 81 PHE A C 1
ATOM 593 O O . PHE A 1 81 ? -6.837 4.282 18.627 1.00 93.94 81 PHE A O 1
ATOM 600 N N . HIS A 1 82 ? -4.665 3.763 18.924 1.00 93.12 82 HIS A N 1
ATOM 601 C CA . HIS A 1 82 ? -4.842 3.220 20.268 1.00 93.12 82 HIS A CA 1
ATOM 602 C C . HIS A 1 82 ? -5.494 4.233 21.234 1.00 93.12 82 HIS A C 1
ATOM 604 O O . HIS A 1 82 ? -4.982 5.354 21.360 1.00 93.12 82 HIS A O 1
ATOM 610 N N . PRO A 1 83 ? -6.555 3.851 21.977 1.00 93.19 83 PRO A N 1
ATOM 611 C CA . PRO A 1 83 ? -7.280 2.571 21.930 1.00 93.19 83 PRO A CA 1
ATOM 612 C C . PRO A 1 83 ? -8.259 2.474 20.743 1.00 93.19 83 PRO A C 1
ATOM 614 O O . PRO A 1 83 ? -9.121 3.344 20.573 1.00 93.19 83 PRO A O 1
ATOM 617 N N . ALA A 1 84 ? -8.155 1.400 19.948 1.00 94.19 84 ALA A N 1
ATOM 618 C CA . ALA A 1 84 ? -8.936 1.246 18.719 1.00 94.19 84 ALA A CA 1
ATOM 619 C C . ALA A 1 84 ? -10.453 1.141 18.962 1.00 94.19 84 ALA A C 1
ATOM 621 O O . ALA A 1 84 ? -10.930 0.415 19.836 1.00 94.19 84 ALA A O 1
ATOM 622 N N . LYS A 1 85 ? -11.227 1.849 18.129 1.00 95.44 85 LYS A N 1
ATOM 623 C CA . LYS A 1 85 ? -12.703 1.832 18.117 1.00 95.44 85 LYS A CA 1
ATOM 624 C C . LYS A 1 85 ? -13.274 0.951 17.010 1.00 95.44 85 LYS A C 1
ATOM 626 O O . LYS A 1 85 ? -14.380 0.438 17.142 1.00 95.44 85 LYS A O 1
ATOM 631 N N . ILE A 1 86 ? -12.534 0.823 15.911 1.00 94.50 86 ILE A N 1
ATOM 632 C CA . ILE A 1 86 ? -12.852 -0.046 14.778 1.00 94.50 86 ILE A CA 1
ATOM 633 C C . ILE A 1 86 ? -11.605 -0.841 14.404 1.00 94.50 86 ILE A C 1
ATOM 635 O O . ILE A 1 86 ? -10.488 -0.325 14.486 1.00 94.50 86 ILE A O 1
ATOM 639 N N . PHE A 1 87 ? -11.811 -2.084 13.983 1.00 92.19 87 PHE A N 1
ATOM 640 C CA . PHE A 1 87 ? -10.751 -2.987 13.545 1.00 92.19 87 PHE A CA 1
ATOM 641 C C . PHE A 1 87 ? -10.783 -3.134 12.028 1.00 92.19 87 PHE A C 1
ATOM 643 O O . PHE A 1 87 ? -11.842 -3.030 11.408 1.00 92.19 87 PHE A O 1
ATOM 650 N N . MET A 1 88 ? -9.610 -3.340 11.438 1.00 94.25 88 MET A N 1
ATOM 651 C CA . MET A 1 88 ? -9.442 -3.437 9.991 1.00 94.25 88 MET A CA 1
ATOM 652 C C . MET A 1 88 ? -9.913 -4.804 9.482 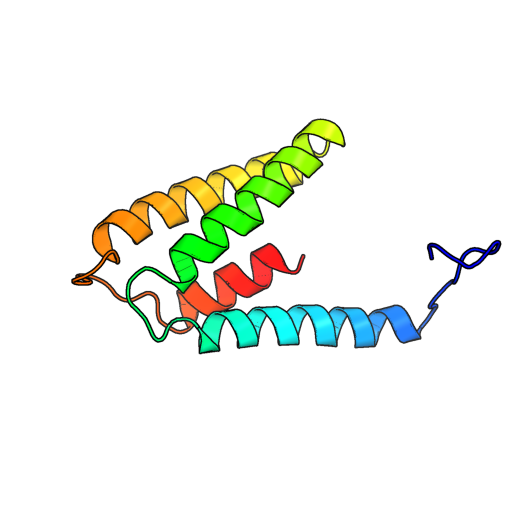1.00 94.25 88 MET A C 1
ATOM 654 O O . MET A 1 88 ? -10.722 -4.868 8.551 1.00 94.25 88 MET A O 1
ATOM 658 N N . GLY A 1 89 ? -9.459 -5.880 10.132 1.00 93.00 89 GLY A N 1
ATOM 659 C CA . GLY A 1 89 ? -9.825 -7.252 9.795 1.00 93.00 89 GLY A CA 1
ATOM 660 C C . GLY A 1 89 ? -9.244 -7.700 8.452 1.00 93.00 89 GLY A C 1
ATOM 661 O O . GLY A 1 89 ? -8.538 -6.956 7.765 1.00 93.00 89 GLY A O 1
ATOM 662 N N . ASP A 1 90 ? -9.575 -8.922 8.037 1.00 94.88 90 ASP A N 1
ATOM 663 C CA . ASP A 1 90 ? -8.990 -9.528 6.832 1.00 94.88 90 ASP A CA 1
ATOM 664 C C . ASP A 1 90 ? -9.293 -8.730 5.563 1.00 94.88 90 ASP A C 1
ATOM 666 O O . ASP A 1 90 ? -8.430 -8.542 4.713 1.00 94.88 90 ASP A O 1
ATOM 670 N N . THR A 1 91 ? -10.505 -8.186 5.452 1.00 93.44 91 THR A N 1
ATOM 671 C CA . THR A 1 91 ? -10.908 -7.428 4.260 1.00 93.44 91 THR A CA 1
ATOM 672 C C . THR A 1 91 ? -10.007 -6.213 4.035 1.00 93.44 91 THR A C 1
ATOM 674 O O . THR A 1 91 ? -9.530 -5.996 2.922 1.00 93.44 91 THR A O 1
ATOM 677 N N . GLY A 1 92 ? -9.764 -5.416 5.081 1.00 95.12 92 GLY A N 1
ATOM 678 C CA . GLY A 1 92 ? -8.959 -4.203 4.960 1.00 95.12 92 GLY A CA 1
ATOM 679 C C . GLY A 1 92 ? -7.467 -4.501 4.836 1.00 95.12 92 GLY A C 1
ATOM 680 O O . GLY A 1 92 ? -6.797 -3.923 3.980 1.00 95.12 92 GLY A O 1
ATOM 681 N N . SER A 1 93 ? -6.954 -5.432 5.639 1.00 96.25 93 SER A N 1
ATOM 682 C CA . SER A 1 93 ? -5.523 -5.746 5.669 1.00 96.25 93 SER A CA 1
ATOM 683 C C . SER A 1 93 ? -5.051 -6.435 4.387 1.00 96.25 93 SER A C 1
ATOM 685 O O . SER A 1 93 ? -4.011 -6.058 3.840 1.00 96.25 93 SER A O 1
ATOM 687 N N . LEU A 1 94 ? -5.845 -7.359 3.831 1.00 97.62 94 LEU A N 1
ATOM 688 C CA . LEU A 1 94 ? -5.542 -7.986 2.543 1.00 97.62 94 LEU A CA 1
ATOM 689 C C . LEU A 1 94 ? -5.656 -6.984 1.387 1.00 97.62 94 LEU A C 1
ATOM 691 O O . LEU A 1 94 ? -4.815 -6.992 0.490 1.00 97.62 94 LEU A O 1
ATOM 695 N N . PHE A 1 95 ? -6.651 -6.090 1.414 1.00 97.50 95 PHE A N 1
ATOM 696 C CA . PHE A 1 95 ? -6.781 -5.035 0.406 1.00 97.50 95 PHE A CA 1
ATOM 697 C C . PHE A 1 95 ? -5.563 -4.103 0.398 1.00 97.50 95 PHE A C 1
ATOM 699 O O . PHE A 1 95 ? -4.990 -3.859 -0.663 1.00 97.50 95 PHE A O 1
ATOM 706 N N . LEU A 1 96 ? -5.133 -3.613 1.565 1.00 97.69 96 LEU A N 1
ATOM 707 C CA . LEU A 1 96 ? -3.968 -2.732 1.662 1.00 97.69 96 LEU A CA 1
ATOM 708 C C . LEU A 1 96 ? -2.688 -3.435 1.209 1.00 97.69 96 LEU A C 1
ATOM 710 O O . LEU A 1 96 ? -1.908 -2.850 0.459 1.00 97.69 96 LEU A O 1
ATOM 714 N N . GLY A 1 97 ? -2.494 -4.697 1.596 1.00 97.56 97 GLY A N 1
ATOM 715 C CA . GLY A 1 97 ? -1.350 -5.476 1.131 1.00 97.56 97 GLY A CA 1
ATOM 716 C C . GLY A 1 97 ? -1.359 -5.733 -0.372 1.00 97.56 97 GLY A C 1
ATOM 717 O O . GLY A 1 97 ? -0.317 -5.584 -1.008 1.00 97.56 97 GLY A O 1
ATOM 718 N N . TYR A 1 98 ? -2.524 -6.004 -0.964 1.00 97.88 98 TYR A N 1
ATOM 719 C CA . TYR A 1 98 ? -2.645 -6.096 -2.415 1.00 97.88 98 TYR A CA 1
ATOM 720 C C . TYR A 1 98 ? -2.250 -4.772 -3.076 1.00 97.88 98 TYR A C 1
ATOM 722 O O . TYR A 1 98 ? -1.334 -4.772 -3.889 1.00 97.88 98 TYR A O 1
ATOM 730 N N . VAL A 1 99 ? -2.848 -3.643 -2.678 1.00 97.62 99 VAL A N 1
ATOM 731 C CA . VAL A 1 99 ? -2.570 -2.319 -3.271 1.00 97.62 99 VAL A CA 1
ATOM 732 C C . VAL A 1 99 ? -1.092 -1.930 -3.177 1.00 97.62 99 VAL A C 1
ATOM 734 O O . VAL A 1 99 ? -0.571 -1.321 -4.099 1.00 97.62 99 VAL A O 1
ATOM 737 N N . ILE A 1 100 ? -0.402 -2.271 -2.088 1.00 97.44 100 ILE A N 1
ATOM 738 C CA . ILE A 1 100 ? 1.036 -1.989 -1.940 1.00 97.44 100 ILE A CA 1
ATOM 739 C C . ILE A 1 100 ? 1.885 -2.870 -2.874 1.00 97.44 100 ILE A C 1
ATOM 741 O O . ILE A 1 100 ? 2.991 -2.485 -3.255 1.00 97.44 100 ILE A O 1
ATOM 745 N N . SER A 1 101 ? 1.400 -4.063 -3.217 1.00 96.56 101 SER A N 1
ATOM 746 C CA . SER A 1 101 ? 2.160 -5.060 -3.974 1.00 96.56 101 SER A CA 1
ATOM 747 C C . SER A 1 101 ? 2.117 -4.898 -5.499 1.00 96.56 101 SER A C 1
ATOM 749 O O . SER A 1 101 ? 3.002 -5.444 -6.165 1.00 96.56 101 SER A O 1
ATOM 751 N N . VAL A 1 102 ? 1.124 -4.174 -6.035 1.00 92.88 102 VAL A N 1
ATOM 752 C CA . VAL A 1 102 ? 0.894 -3.931 -7.479 1.00 92.88 102 VAL A CA 1
ATOM 753 C C . VAL A 1 102 ? 1.163 -2.487 -7.872 1.00 92.88 102 VAL A C 1
ATOM 755 O O . VAL A 1 102 ? 1.818 -2.301 -8.922 1.00 92.88 102 VAL A O 1
#

InterPro domains:
  IPR000715 Glycosyl transferase, family 4 [PF00953] (3-102)
  IPR000715 Glycosyl transferase, family 4 [PTHR22926] (9-101)
  IPR018480 Phospho-N-acetylmuramoyl-pentapeptide transferase, conserved site [PS01348] (27-38)

pLDDT: mean 94.44, std 7.43, range [53.0, 98.69]

Mean predicted aligned error: 4.06 Å

Radius of gyration: 15.88 Å; Cα contacts (8 Å, |Δi|>4): 100; chains: 1; bounding box: 40×29×41 Å

Nearest PDB structures (foldseek):
  6zw4-assembly1_H  TM=5.545E-01  e=8.797E+00  Nostoc punctiforme
  6zw4-assembly1_T  TM=5.545E-01  e=8.797E+00  Nostoc punctiforme
  6zw4-assembly1_GA  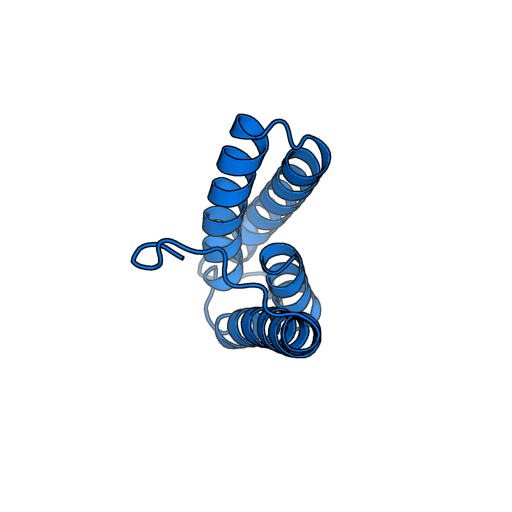TM=5.544E-01  e=8.797E+00  Nostoc punctiforme
  6zw4-assembly1_SA  TM=5.545E-01  e=8.797E+00  Nostoc punctiforme
  6zw4-assembly1_EB  TM=5.545E-01  e=8.797E+00  Nostoc punctiforme

Secondary structure (DSSP, 8-state):
-TT-SS----GGGHHHHHHHHHHHHHHHHHHHTTSTTHHHHHHHHHHHHHHHHHHHTT-HHHHHHHHHHHHHHHHHHHHHSSSPSS--HHHHHHHHHHHHH-

Organism: Bacillus amyloliquefaciens (NCBI:txid1390)

Sequence (102 aa):
VPFLTERLELGWVAYPLTVLWIVGITNAMNLIDGLDGLAAGLSVIGLSTIAVM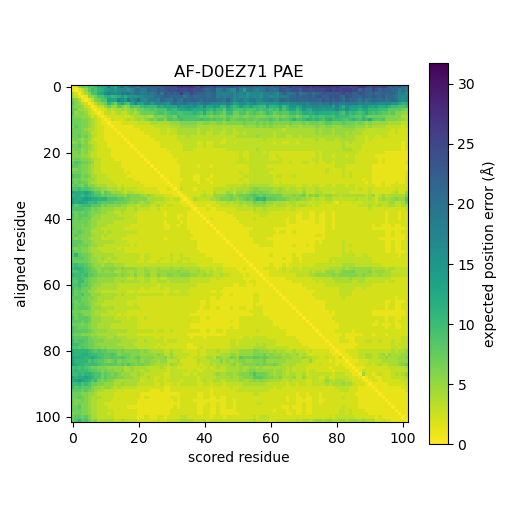ALSGGKILILSLSLVVIGSALGFLFYNFHPAKIFMGDTGSLFLGYVISV